Protein AF-G9NEC7-F1 (afdb_monomer_lite)

Secondary structure (DSSP, 8-state):
-HHHHHHHHHHHHHHTTT---EEEEEEEETTTTEEEEEEEEEE-----S--S------EEEEEEEEEEEE-TTT--EEE-

Radius of gyration: 17.07 Å; chains: 1; bounding box: 44×21×44 Å

Organism: Hypocrea atroviridis (strain ATCC 20476 / IMI 206040) (NCBI:txid452589)

Structure (mmCIF, N/CA/C/O backbone):
data_AF-G9NEC7-F1
#
_entry.id   AF-G9NEC7-F1
#
loop_
_atom_site.group_PDB
_atom_site.id
_atom_site.type_symbol
_atom_site.label_atom_id
_atom_site.label_alt_id
_atom_site.label_comp_id
_atom_site.label_asym_id
_atom_site.label_entity_id
_atom_site.label_seq_id
_atom_site.pdbx_PDB_ins_code
_atom_site.Cartn_x
_atom_site.Cartn_y
_atom_site.Cartn_z
_atom_site.occupancy
_atom_site.B_iso_or_equiv
_atom_site.auth_seq_id
_atom_site.auth_comp_id
_atom_site.auth_asym_id
_atom_site.auth_atom_id
_atom_site.pdbx_PDB_model_num
ATOM 1 N N . SER A 1 1 ? -1.079 -11.471 5.095 1.00 87.62 1 SER A N 1
ATOM 2 C CA . SER A 1 1 ? -0.376 -10.604 6.076 1.00 87.62 1 SER A CA 1
ATOM 3 C C . SER A 1 1 ? 0.029 -9.306 5.374 1.00 87.62 1 SER A C 1
ATOM 5 O O . SER A 1 1 ? -0.181 -9.221 4.174 1.00 87.62 1 SER A O 1
ATOM 7 N N . LEU A 1 2 ? 0.577 -8.291 6.065 1.00 93.19 2 LEU A N 1
ATOM 8 C CA . LEU A 1 2 ? 1.067 -7.085 5.361 1.00 93.19 2 LEU A CA 1
ATOM 9 C C . LEU A 1 2 ? 2.224 -7.421 4.407 1.00 93.19 2 LEU A C 1
ATOM 11 O O . LEU A 1 2 ? 2.296 -6.878 3.317 1.00 93.19 2 LEU A O 1
ATOM 15 N N . HIS A 1 3 ? 3.087 -8.357 4.806 1.00 94.81 3 HIS A N 1
ATOM 16 C CA . HIS A 1 3 ? 4.190 -8.831 3.975 1.00 94.81 3 HIS A CA 1
ATOM 17 C C . HIS A 1 3 ? 3.698 -9.411 2.642 1.00 94.81 3 HIS A C 1
ATOM 19 O O . HIS A 1 3 ? 4.112 -8.925 1.603 1.00 94.81 3 HIS A O 1
ATOM 25 N N . ALA A 1 4 ? 2.716 -10.321 2.678 1.00 95.31 4 ALA A N 1
ATOM 26 C CA . ALA A 1 4 ? 2.144 -10.901 1.460 1.00 95.31 4 ALA A CA 1
ATOM 27 C C . ALA A 1 4 ? 1.546 -9.842 0.512 1.00 95.31 4 ALA A C 1
ATOM 29 O O . ALA A 1 4 ? 1.761 -9.907 -0.687 1.00 95.31 4 ALA A O 1
ATOM 30 N N . LEU A 1 5 ? 0.872 -8.812 1.046 1.00 96.31 5 LEU A N 1
ATOM 31 C CA . LEU A 1 5 ? 0.363 -7.709 0.217 1.00 96.31 5 LEU A CA 1
ATOM 32 C C . LEU A 1 5 ? 1.490 -6.894 -0.435 1.00 96.31 5 LEU A C 1
ATOM 34 O O . LEU A 1 5 ? 1.337 -6.405 -1.549 1.00 96.31 5 LEU A O 1
ATOM 38 N N . ARG A 1 6 ? 2.630 -6.738 0.247 1.00 97.06 6 ARG A N 1
ATOM 39 C CA . ARG A 1 6 ? 3.815 -6.090 -0.330 1.00 97.06 6 ARG A CA 1
ATOM 40 C C . ARG A 1 6 ? 4.492 -6.974 -1.384 1.00 97.06 6 ARG A C 1
ATOM 42 O O . ARG A 1 6 ? 5.063 -6.435 -2.327 1.00 97.06 6 ARG A O 1
ATOM 49 N N . ASP A 1 7 ? 4.406 -8.295 -1.267 1.00 96.94 7 ASP A N 1
ATOM 50 C CA . ASP A 1 7 ? 4.861 -9.210 -2.320 1.00 96.94 7 ASP A CA 1
ATOM 51 C C . ASP A 1 7 ? 3.957 -9.106 -3.559 1.00 96.94 7 ASP A C 1
ATOM 53 O O . ASP A 1 7 ? 4.461 -8.911 -4.667 1.00 96.94 7 ASP A O 1
ATOM 57 N N . ASP A 1 8 ? 2.632 -9.102 -3.367 1.00 96.25 8 ASP A N 1
ATOM 58 C CA . ASP A 1 8 ? 1.648 -8.879 -4.437 1.00 96.25 8 ASP A CA 1
ATOM 59 C C . ASP A 1 8 ? 1.854 -7.516 -5.117 1.00 96.25 8 ASP A C 1
ATOM 61 O O . ASP A 1 8 ? 1.756 -7.392 -6.337 1.00 96.25 8 ASP A O 1
ATOM 65 N N . MET A 1 9 ? 2.198 -6.480 -4.344 1.00 96.44 9 MET A N 1
ATOM 66 C CA . MET A 1 9 ? 2.543 -5.166 -4.888 1.00 96.44 9 MET A CA 1
ATOM 67 C C . MET A 1 9 ? 3.725 -5.243 -5.858 1.00 96.44 9 MET A C 1
ATOM 69 O O . MET A 1 9 ? 3.624 -4.712 -6.961 1.00 96.44 9 MET A O 1
ATOM 73 N N . ARG A 1 10 ? 4.818 -5.930 -5.496 1.00 95.44 10 ARG A N 1
ATOM 74 C CA . ARG A 1 10 ? 5.974 -6.106 -6.397 1.00 95.44 10 ARG A CA 1
ATOM 75 C C . ARG A 1 10 ? 5.582 -6.881 -7.651 1.00 95.44 10 ARG A C 1
ATOM 77 O O . ARG A 1 10 ? 6.043 -6.543 -8.739 1.00 95.44 10 ARG A O 1
ATOM 84 N N . TRP A 1 11 ? 4.730 -7.894 -7.490 1.00 95.94 11 TRP A N 1
ATOM 85 C CA . TRP A 1 11 ? 4.212 -8.684 -8.600 1.00 95.94 11 TRP A CA 1
ATOM 86 C C . TRP A 1 11 ? 3.430 -7.828 -9.603 1.00 95.94 11 TRP A C 1
ATOM 88 O O . TRP A 1 11 ? 3.623 -8.000 -10.799 1.00 95.94 11 TRP A O 1
ATOM 98 N N . TRP A 1 12 ? 2.622 -6.856 -9.166 1.00 96.88 12 TRP A N 1
ATOM 99 C CA . TRP A 1 12 ? 1.886 -5.978 -10.089 1.00 96.88 12 TRP A CA 1
ATOM 100 C C . TRP A 1 12 ? 2.794 -5.154 -11.012 1.00 96.88 12 TRP A C 1
ATOM 102 O O . TRP A 1 12 ? 2.470 -4.972 -12.189 1.00 96.88 12 TRP A O 1
ATOM 112 N N . PHE A 1 13 ? 3.944 -4.688 -10.516 1.00 94.25 13 PHE A N 1
ATOM 113 C CA . PHE A 1 13 ? 4.923 -3.980 -11.346 1.00 94.25 13 PHE A CA 1
ATOM 114 C C . PHE A 1 13 ? 5.562 -4.913 -12.381 1.00 94.25 13 PHE A C 1
ATOM 116 O O . PHE A 1 13 ? 5.599 -4.577 -13.562 1.00 94.25 13 PHE A O 1
ATOM 123 N N . SER A 1 14 ? 6.000 -6.111 -11.980 1.00 92.56 14 SER A N 1
ATOM 124 C CA . SER A 1 14 ? 6.653 -7.045 -12.909 1.00 92.56 14 SER A CA 1
ATOM 125 C C . SER A 1 14 ? 5.681 -7.695 -13.898 1.00 92.56 14 SER A C 1
ATOM 127 O O . SER A 1 14 ? 5.988 -7.801 -15.082 1.00 92.56 14 SER A O 1
ATOM 129 N N . ALA A 1 15 ? 4.489 -8.092 -13.449 1.00 96.44 15 ALA A N 1
ATOM 130 C CA . ALA A 1 15 ? 3.481 -8.753 -14.277 1.00 96.44 15 ALA A CA 1
ATOM 131 C C . ALA A 1 15 ? 2.892 -7.834 -15.356 1.00 96.44 15 ALA A C 1
ATOM 133 O O . ALA A 1 15 ? 2.406 -8.319 -16.375 1.00 96.44 15 ALA A O 1
ATOM 134 N N . SER A 1 16 ? 2.941 -6.517 -15.140 1.00 94.31 16 SER A N 1
ATOM 135 C CA . SER A 1 16 ? 2.490 -5.519 -16.112 1.00 94.31 16 SER A CA 1
ATOM 136 C C . SER A 1 16 ? 3.593 -5.028 -17.052 1.00 94.31 16 SER A C 1
ATOM 138 O O . SER A 1 16 ? 3.354 -4.073 -17.786 1.00 94.31 16 SER A O 1
ATOM 140 N N . ASP A 1 17 ? 4.789 -5.632 -17.020 1.00 92.50 17 ASP A N 1
ATOM 141 C CA . ASP A 1 17 ? 5.983 -5.107 -17.700 1.00 92.50 17 ASP A CA 1
ATOM 142 C C . ASP A 1 17 ? 6.190 -3.617 -17.382 1.00 92.50 17 ASP A C 1
ATOM 144 O O . ASP A 1 17 ? 6.337 -2.763 -18.256 1.00 92.50 17 ASP A O 1
ATOM 148 N N . HIS A 1 18 ? 6.089 -3.288 -16.091 1.00 92.25 18 HIS A N 1
ATOM 149 C CA . HIS A 1 18 ? 6.227 -1.935 -15.569 1.00 92.25 18 HIS A CA 1
ATOM 150 C C . HIS A 1 18 ? 5.187 -0.928 -16.109 1.00 92.25 18 HIS A C 1
ATOM 152 O O . HIS A 1 18 ? 5.374 0.278 -15.975 1.00 92.25 18 HIS A O 1
ATOM 158 N N . GLN A 1 19 ? 4.065 -1.350 -16.704 1.00 92.75 19 GLN A N 1
ATOM 159 C CA . GLN A 1 19 ? 3.001 -0.418 -17.122 1.00 92.75 19 GLN A CA 1
ATOM 160 C C . GLN A 1 19 ? 2.211 0.142 -15.933 1.00 92.75 19 GLN A C 1
ATOM 162 O O . GLN A 1 19 ? 1.763 1.290 -15.968 1.00 92.75 19 GLN A O 1
ATOM 167 N N . VAL A 1 20 ? 2.064 -0.638 -14.859 1.00 94.62 20 VAL A N 1
ATOM 168 C CA . VAL A 1 20 ? 1.546 -0.137 -13.581 1.00 94.62 20 VAL A CA 1
ATOM 169 C C . VAL A 1 20 ? 2.601 0.768 -12.954 1.00 94.62 20 VAL A C 1
ATOM 171 O O . VAL A 1 20 ? 3.722 0.339 -12.716 1.00 94.62 20 VAL A O 1
ATOM 174 N N . LYS A 1 21 ? 2.241 2.024 -12.668 1.00 95.12 21 LYS A N 1
ATOM 175 C CA . LYS A 1 21 ? 3.147 3.001 -12.033 1.00 95.12 21 LYS A CA 1
ATOM 176 C C . LYS A 1 21 ? 2.841 3.262 -10.566 1.00 95.12 21 LYS A C 1
ATOM 178 O O . LYS A 1 21 ? 3.709 3.756 -9.858 1.00 95.12 21 LYS A O 1
ATOM 183 N N . ILE A 1 22 ? 1.632 2.925 -10.120 1.00 96.81 22 ILE A N 1
ATOM 184 C CA . ILE A 1 22 ? 1.170 3.129 -8.747 1.00 96.81 22 ILE A CA 1
ATOM 185 C C . ILE A 1 22 ? 0.376 1.900 -8.301 1.00 96.81 22 ILE A C 1
ATOM 187 O O . ILE A 1 22 ? -0.526 1.456 -9.011 1.00 96.81 22 ILE A O 1
ATOM 191 N N . VAL A 1 23 ? 0.671 1.390 -7.106 1.00 97.69 23 VAL A N 1
ATOM 192 C CA . VAL A 1 23 ? -0.110 0.355 -6.418 1.00 97.69 23 VAL A CA 1
ATOM 193 C C . VAL A 1 23 ? -0.550 0.890 -5.059 1.00 97.69 23 VAL A C 1
ATOM 195 O O . VAL A 1 23 ? 0.271 1.361 -4.269 1.00 97.69 23 VAL A O 1
ATOM 198 N N . LEU A 1 24 ? -1.850 0.799 -4.776 1.00 97.94 24 LEU A N 1
ATOM 199 C CA . LEU A 1 24 ? -2.417 1.113 -3.466 1.00 97.94 24 LEU A CA 1
ATOM 200 C C . LEU A 1 24 ? -2.689 -0.183 -2.703 1.00 97.94 24 LEU A C 1
ATOM 202 O O . LEU A 1 24 ? -3.480 -1.013 -3.148 1.00 97.94 24 LEU A O 1
ATOM 206 N N . LEU A 1 25 ? -2.063 -0.342 -1.541 1.00 97.75 25 LEU A N 1
ATOM 207 C CA . LEU A 1 25 ? -2.387 -1.416 -0.607 1.00 97.75 25 LEU A CA 1
ATOM 208 C C . LEU A 1 25 ? -3.296 -0.873 0.483 1.00 97.75 25 LEU A C 1
ATOM 210 O O . LEU A 1 25 ? -2.997 0.161 1.068 1.00 97.75 25 LEU A O 1
ATOM 214 N N . ALA A 1 26 ? -4.365 -1.599 0.796 1.00 96.62 26 ALA A N 1
ATOM 215 C CA . ALA A 1 26 ? -5.218 -1.322 1.942 1.00 96.62 26 ALA A CA 1
ATOM 216 C C . ALA A 1 26 ? -5.322 -2.582 2.799 1.00 96.62 26 ALA A C 1
ATOM 218 O O . ALA A 1 26 ? -5.688 -3.655 2.315 1.00 96.62 26 ALA A O 1
ATOM 219 N N . LYS A 1 27 ? -4.994 -2.463 4.085 1.00 96.06 27 LYS A N 1
ATOM 220 C CA . LYS A 1 27 ? -5.063 -3.569 5.038 1.00 96.06 27 LYS A CA 1
ATOM 221 C C . LYS A 1 27 ? -5.750 -3.118 6.314 1.00 96.06 27 LYS A C 1
ATOM 223 O O . LYS A 1 27 ? -5.330 -2.146 6.928 1.00 96.06 27 LYS A O 1
ATOM 228 N N . PHE A 1 28 ? -6.726 -3.893 6.769 1.00 95.62 28 PHE A N 1
ATOM 229 C CA . PHE A 1 28 ? -7.264 -3.752 8.115 1.00 95.62 28 PHE A CA 1
ATOM 230 C C . PHE A 1 28 ? -6.495 -4.640 9.103 1.00 95.62 28 PHE A C 1
ATOM 232 O O . PHE A 1 28 ? -6.345 -5.848 8.895 1.00 95.62 28 PHE A O 1
ATOM 239 N N . ASP A 1 29 ? -5.980 -4.045 10.175 1.00 93.25 29 ASP A N 1
ATOM 240 C CA . ASP A 1 29 ? -5.416 -4.761 11.311 1.00 93.25 29 ASP A CA 1
ATOM 241 C C . ASP A 1 29 ? -6.484 -4.942 12.393 1.00 93.25 29 ASP A C 1
ATOM 243 O O . ASP A 1 29 ? -6.811 -4.019 13.138 1.00 93.25 29 ASP A O 1
ATOM 247 N N . HIS A 1 30 ? -7.020 -6.158 12.496 1.00 90.44 30 HIS A N 1
ATOM 248 C CA . HIS A 1 30 ? -8.066 -6.485 13.465 1.00 90.44 30 HIS A CA 1
ATOM 249 C C . HIS A 1 30 ? -7.612 -6.371 14.925 1.00 90.44 30 HIS A C 1
ATOM 251 O O . HIS A 1 30 ? -8.455 -6.167 15.796 1.00 90.44 30 HIS A O 1
ATOM 257 N N . ARG A 1 31 ? -6.312 -6.516 15.220 1.00 91.00 31 ARG A N 1
ATOM 258 C CA . ARG A 1 31 ? -5.812 -6.447 16.601 1.00 91.00 31 ARG A CA 1
ATOM 259 C C . ARG A 1 31 ? -5.763 -5.007 17.083 1.00 91.00 31 ARG A C 1
ATOM 261 O O . ARG A 1 31 ? -6.121 -4.741 18.223 1.00 91.00 31 ARG A O 1
ATOM 268 N N . LEU A 1 32 ? -5.320 -4.106 16.211 1.00 90.69 32 LEU A N 1
ATOM 269 C CA . LEU A 1 32 ? -5.200 -2.683 16.523 1.00 90.69 32 LEU A CA 1
ATOM 270 C C . LEU A 1 32 ? -6.463 -1.885 16.171 1.00 90.69 32 LEU A C 1
ATOM 272 O O . LEU A 1 32 ? -6.590 -0.751 16.617 1.00 90.69 32 LEU A O 1
ATOM 276 N N . GLN A 1 33 ? -7.395 -2.469 15.406 1.00 91.94 33 GLN A N 1
ATOM 277 C CA . GLN A 1 33 ? -8.571 -1.789 14.844 1.00 91.94 33 GLN A CA 1
ATOM 278 C C . GLN A 1 33 ? -8.173 -0.581 13.979 1.00 91.94 33 GLN A C 1
ATOM 280 O O . GLN A 1 33 ? -8.728 0.511 14.101 1.00 91.94 33 GLN A O 1
ATOM 285 N N . GLN A 1 34 ? -7.180 -0.783 13.110 1.00 94.94 34 GLN A N 1
ATOM 286 C CA . GLN A 1 34 ? -6.601 0.268 12.269 1.00 94.94 34 GLN A CA 1
ATOM 287 C C . GLN A 1 34 ? -6.613 -0.133 10.800 1.00 94.94 34 GLN A C 1
ATOM 289 O O . GLN A 1 34 ? -6.476 -1.311 10.469 1.00 94.94 34 GLN A O 1
ATOM 294 N N . ILE A 1 35 ? -6.736 0.852 9.914 1.00 96.25 35 ILE A N 1
ATOM 295 C CA . ILE A 1 35 ? -6.548 0.663 8.475 1.00 96.25 35 ILE A CA 1
ATOM 296 C C . ILE A 1 35 ? -5.186 1.243 8.110 1.00 96.25 35 ILE A C 1
ATOM 298 O O . ILE A 1 35 ? -4.918 2.410 8.373 1.00 96.25 35 ILE A O 1
ATOM 302 N N . LEU A 1 36 ? -4.342 0.436 7.482 1.00 97.25 36 LEU A N 1
ATOM 303 C CA . LEU A 1 36 ? -3.102 0.872 6.859 1.00 97.25 36 LEU A CA 1
ATOM 304 C C . LEU A 1 36 ? -3.338 1.021 5.357 1.00 97.25 36 LEU A C 1
ATOM 306 O O . LEU A 1 36 ? -3.814 0.078 4.718 1.00 97.25 36 LEU A O 1
ATOM 310 N N . ILE A 1 37 ? -2.978 2.175 4.805 1.00 97.62 37 ILE A N 1
ATOM 31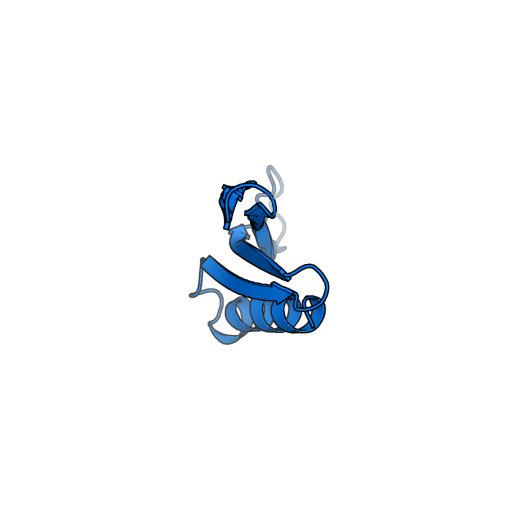1 C CA . ILE A 1 37 ? -2.962 2.427 3.365 1.00 97.62 37 ILE A CA 1
ATOM 312 C C . ILE A 1 37 ? -1.529 2.744 2.947 1.00 97.62 37 ILE A C 1
ATOM 314 O O . ILE A 1 37 ? -0.925 3.666 3.484 1.00 97.62 37 ILE A O 1
ATOM 318 N N . GLU A 1 38 ? -0.990 2.011 1.978 1.00 98.38 38 GLU A N 1
ATOM 319 C CA . GLU A 1 38 ? 0.325 2.288 1.395 1.00 98.38 38 GLU A CA 1
ATOM 320 C C . GLU A 1 38 ? 0.185 2.661 -0.080 1.00 98.38 38 GLU A C 1
ATOM 322 O O . GLU A 1 38 ? -0.484 1.956 -0.836 1.00 98.38 38 GLU A O 1
ATOM 327 N N . ARG A 1 39 ? 0.852 3.741 -0.497 1.00 98.25 39 ARG A N 1
ATOM 328 C CA . ARG A 1 39 ? 1.029 4.117 -1.903 1.00 98.25 39 ARG A CA 1
ATOM 329 C C . ARG A 1 39 ? 2.446 3.771 -2.328 1.00 98.25 39 ARG A C 1
ATOM 331 O O . ARG A 1 39 ? 3.402 4.395 -1.865 1.00 98.25 39 ARG A O 1
ATOM 338 N N . TRP A 1 40 ? 2.555 2.799 -3.219 1.00 98.06 40 TRP A N 1
ATOM 339 C CA . TRP A 1 40 ? 3.805 2.386 -3.837 1.00 98.06 40 TRP A CA 1
ATOM 340 C C . TRP A 1 40 ? 3.871 2.920 -5.255 1.00 98.06 40 TRP A C 1
ATOM 342 O O . TRP A 1 40 ? 2.899 2.786 -5.996 1.00 98.06 40 TRP A O 1
ATOM 352 N N . GLU A 1 41 ? 5.006 3.493 -5.631 1.00 97.00 41 GLU A N 1
ATOM 353 C CA . GLU A 1 41 ? 5.237 4.012 -6.976 1.00 97.00 41 GLU A CA 1
ATOM 354 C C . GLU A 1 41 ? 6.496 3.418 -7.575 1.00 97.00 41 GLU A C 1
ATOM 356 O O . GLU A 1 41 ? 7.439 3.074 -6.865 1.00 97.00 41 GLU A O 1
ATOM 361 N N . GLU A 1 42 ? 6.507 3.291 -8.892 1.00 93.69 42 GLU A N 1
ATOM 362 C CA . GLU A 1 42 ? 7.709 2.908 -9.606 1.00 93.69 42 GLU A CA 1
ATOM 363 C C . GLU A 1 42 ? 8.661 4.096 -9.739 1.00 93.69 42 GLU A C 1
ATOM 365 O O . GLU A 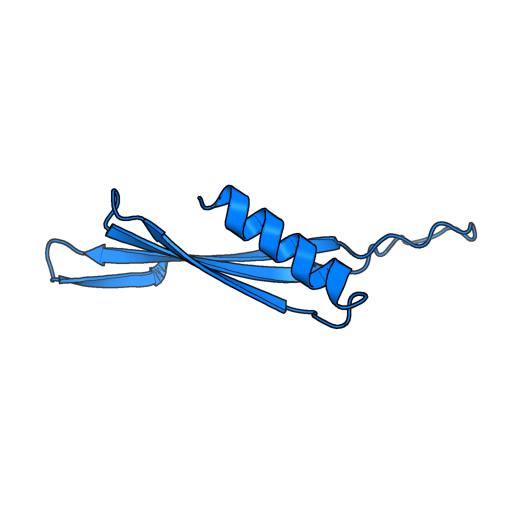1 42 ? 8.322 5.106 -10.355 1.00 93.69 42 GLU A O 1
ATOM 370 N N . GLU A 1 43 ? 9.886 3.936 -9.246 1.00 89.88 43 GLU A N 1
ATOM 371 C CA . GLU A 1 43 ? 10.963 4.882 -9.507 1.00 89.88 43 GLU A CA 1
ATOM 372 C C . GLU A 1 43 ? 12.011 4.269 -10.436 1.00 89.88 43 GLU A C 1
ATOM 374 O O . GLU A 1 43 ? 12.512 3.159 -10.217 1.00 89.88 43 GLU A O 1
ATOM 379 N N . ALA A 1 44 ? 12.372 5.024 -11.476 1.00 81.44 44 ALA A N 1
ATOM 380 C CA . ALA A 1 44 ? 13.491 4.686 -12.338 1.00 81.44 44 ALA A CA 1
ATOM 381 C C . ALA A 1 44 ? 14.805 4.912 -11.581 1.00 81.44 44 ALA A C 1
ATOM 383 O O . ALA A 1 44 ? 15.051 5.990 -11.030 1.00 81.44 44 ALA A O 1
ATOM 384 N N . ALA A 1 45 ? 15.689 3.916 -11.598 1.00 67.88 45 ALA A N 1
ATOM 385 C CA . ALA A 1 45 ? 17.037 4.055 -11.066 1.00 67.88 45 ALA A CA 1
ATOM 386 C C . ALA A 1 45 ? 17.815 5.099 -11.889 1.00 67.88 45 ALA A C 1
ATOM 388 O O . ALA A 1 45 ? 18.380 4.811 -12.944 1.00 67.88 45 ALA A O 1
ATOM 389 N N . THR A 1 46 ? 17.834 6.341 -11.410 1.00 57.72 46 THR A N 1
ATOM 390 C CA . THR A 1 46 ? 18.543 7.439 -12.068 1.00 57.72 46 THR A CA 1
ATOM 391 C C . THR A 1 46 ? 20.009 7.366 -11.651 1.00 57.72 46 THR A C 1
ATOM 393 O O . THR A 1 46 ? 20.335 7.659 -10.503 1.00 57.72 46 THR A O 1
ATOM 396 N N . ARG A 1 47 ? 20.914 6.955 -12.551 1.00 54.44 47 ARG A N 1
ATOM 397 C CA . ARG A 1 47 ? 22.365 6.997 -12.297 1.00 54.44 47 ARG A CA 1
ATOM 398 C C . ARG A 1 47 ? 23.002 8.151 -13.082 1.00 54.44 47 ARG A C 1
ATOM 400 O O . ARG A 1 47 ? 23.104 8.055 -14.304 1.00 54.44 47 ARG A O 1
ATOM 407 N N . PRO A 1 48 ? 23.456 9.233 -12.424 1.00 46.94 48 PRO A N 1
ATOM 408 C CA . PRO A 1 48 ? 24.228 10.274 -13.088 1.00 46.94 48 PRO A CA 1
ATOM 409 C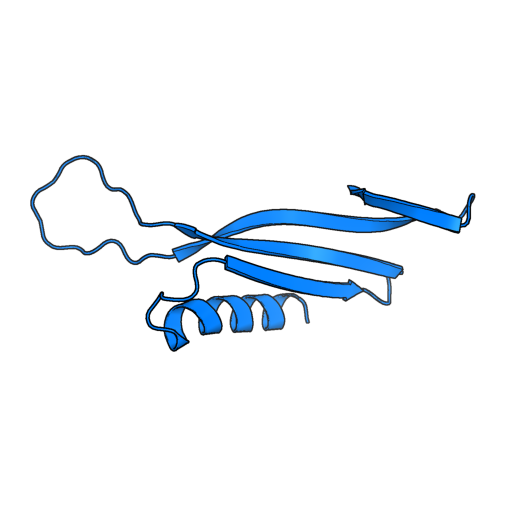 C . PRO A 1 48 ? 25.627 9.752 -13.432 1.00 46.94 48 PRO A C 1
ATOM 411 O O . PRO A 1 48 ? 26.369 9.334 -12.547 1.00 46.94 48 PRO A O 1
ATOM 414 N N . GLY A 1 49 ? 25.983 9.800 -14.717 1.00 55.91 49 GLY A N 1
ATOM 415 C CA . GLY A 1 49 ? 27.357 9.648 -15.198 1.00 55.91 49 GLY A CA 1
ATOM 416 C C . GLY A 1 49 ? 27.895 8.215 -15.220 1.00 55.91 49 GLY A C 1
ATOM 417 O O . GLY A 1 49 ? 28.587 7.804 -14.299 1.00 55.91 49 GLY A O 1
ATOM 418 N N . ALA A 1 50 ? 27.639 7.477 -16.301 1.00 47.03 50 ALA A N 1
ATOM 419 C CA . ALA A 1 50 ? 28.614 6.575 -16.929 1.00 47.03 50 ALA A CA 1
ATOM 420 C C . ALA A 1 50 ? 27.972 5.858 -18.121 1.00 47.03 50 ALA A C 1
ATOM 422 O O . ALA A 1 50 ? 26.962 5.169 -17.989 1.00 47.03 50 ALA A O 1
ATOM 423 N N . THR A 1 51 ? 28.607 5.977 -19.282 1.00 49.16 51 THR A N 1
ATOM 424 C CA . THR A 1 51 ? 28.337 5.188 -20.483 1.00 49.16 51 THR A CA 1
ATOM 425 C C . THR A 1 51 ? 28.765 3.736 -20.244 1.00 49.16 51 THR A C 1
ATOM 427 O O . THR A 1 51 ? 29.847 3.331 -20.654 1.00 49.16 51 THR A O 1
ATOM 430 N N . THR A 1 52 ? 27.971 2.933 -19.532 1.00 41.97 52 THR A N 1
ATOM 431 C CA . THR A 1 52 ? 28.098 1.466 -19.556 1.00 41.97 52 THR A CA 1
ATOM 432 C C . THR A 1 52 ? 26.759 0.819 -19.201 1.00 41.97 52 THR A C 1
ATOM 434 O O . THR A 1 52 ? 26.194 1.056 -18.138 1.00 41.97 52 THR A O 1
ATOM 437 N N . THR A 1 53 ? 26.259 0.015 -20.135 1.00 46.25 53 THR A N 1
ATOM 438 C CA . THR A 1 53 ? 25.017 -0.772 -20.166 1.00 46.25 53 THR A CA 1
ATOM 439 C C . THR A 1 53 ? 24.710 -1.551 -18.882 1.00 46.25 53 THR A C 1
ATOM 441 O O . THR A 1 53 ? 24.903 -2.762 -18.807 1.00 46.25 53 THR A O 1
ATOM 444 N N . THR A 1 54 ? 24.157 -0.872 -17.885 1.00 46.16 54 THR A N 1
ATOM 445 C CA . THR A 1 54 ? 23.295 -1.492 -16.877 1.00 46.16 54 THR A CA 1
ATOM 446 C C . THR A 1 54 ? 22.018 -0.671 -16.837 1.00 46.16 54 THR A C 1
ATOM 448 O O . THR A 1 54 ? 21.998 0.439 -16.315 1.00 46.16 54 THR A O 1
ATOM 451 N N . PHE A 1 55 ? 20.967 -1.184 -17.480 1.00 49.16 55 PHE A N 1
ATOM 452 C CA . PHE A 1 55 ? 19.611 -0.688 -17.282 1.00 49.16 55 PHE A CA 1
ATOM 453 C C . PHE A 1 55 ? 19.339 -0.771 -15.781 1.00 49.16 55 PHE A C 1
ATOM 455 O O . PHE A 1 55 ? 19.265 -1.867 -15.227 1.00 49.16 55 PHE A O 1
ATOM 462 N N . GLY A 1 56 ? 19.295 0.370 -15.099 1.00 56.91 56 GLY A N 1
ATOM 463 C CA . GLY A 1 56 ? 18.865 0.390 -13.713 1.00 56.91 56 GLY A CA 1
ATOM 464 C C . GLY A 1 56 ? 17.431 -0.127 -13.678 1.00 56.91 56 GLY A C 1
ATOM 465 O O . GLY A 1 56 ? 16.562 0.469 -14.309 1.00 56.91 56 GLY A O 1
ATOM 466 N N . ALA A 1 57 ? 17.201 -1.266 -13.025 1.00 71.06 57 ALA A N 1
ATOM 467 C CA . ALA A 1 57 ? 15.865 -1.836 -12.936 1.00 71.06 57 ALA A CA 1
ATOM 468 C C . ALA A 1 57 ? 14.969 -0.861 -12.166 1.00 71.06 57 ALA A C 1
ATOM 470 O O . ALA A 1 57 ? 15.316 -0.449 -11.055 1.00 71.06 57 ALA A O 1
ATOM 471 N N . SER A 1 58 ? 13.842 -0.476 -12.765 1.00 83.56 58 SER A N 1
ATOM 472 C CA . SER A 1 58 ? 12.803 0.263 -12.058 1.00 83.56 58 SER A CA 1
ATOM 473 C C . SER A 1 58 ? 12.353 -0.547 -10.847 1.00 83.56 58 SER A C 1
ATOM 475 O O . SER A 1 58 ? 12.171 -1.764 -10.940 1.00 83.56 58 SER A O 1
ATOM 477 N N . GLN A 1 59 ? 12.197 0.115 -9.703 1.00 90.25 59 GLN A N 1
ATOM 478 C CA . GLN A 1 59 ? 11.839 -0.555 -8.456 1.00 90.25 59 GLN A CA 1
ATOM 479 C C . GLN A 1 59 ? 10.662 0.140 -7.773 1.00 90.25 59 GLN A C 1
ATOM 481 O O . GLN A 1 59 ? 10.539 1.363 -7.852 1.00 90.25 59 GLN A O 1
ATOM 486 N N . PRO A 1 60 ? 9.807 -0.623 -7.075 1.00 94.25 60 PRO A N 1
ATOM 487 C CA . PRO A 1 60 ? 8.742 -0.042 -6.284 1.00 94.25 60 PRO A CA 1
ATOM 488 C C . PRO A 1 60 ? 9.301 0.632 -5.030 1.00 94.25 60 PRO A C 1
ATOM 490 O O . PRO A 1 60 ? 10.037 0.022 -4.249 1.00 94.25 60 PRO A O 1
ATOM 493 N N . VAL A 1 61 ? 8.889 1.874 -4.812 1.00 95.19 61 VAL A N 1
ATOM 494 C CA . VAL A 1 61 ? 9.243 2.711 -3.666 1.00 95.19 61 VAL A CA 1
ATOM 495 C C . VAL A 1 61 ? 7.967 3.092 -2.923 1.00 95.19 61 VAL A C 1
ATOM 497 O O . VAL A 1 61 ? 6.967 3.481 -3.524 1.00 95.19 61 VAL A O 1
ATOM 500 N N . LEU A 1 62 ? 7.983 2.958 -1.597 1.00 97.06 62 LEU A N 1
ATOM 501 C CA . LEU A 1 62 ? 6.880 3.391 -0.745 1.00 97.06 62 LEU A CA 1
ATOM 502 C C . LEU A 1 62 ? 6.906 4.916 -0.649 1.00 97.06 62 LEU A C 1
ATOM 504 O O . LEU A 1 62 ? 7.764 5.474 0.029 1.00 97.06 62 LEU A O 1
ATOM 508 N N . GLN A 1 63 ? 5.951 5.578 -1.291 1.00 97.50 63 GLN A N 1
ATOM 509 C CA . GLN A 1 63 ? 5.846 7.037 -1.264 1.00 97.50 63 GLN A CA 1
ATOM 510 C C . GLN A 1 63 ? 5.059 7.545 -0.066 1.00 97.50 63 GLN A C 1
ATOM 512 O O . GLN A 1 63 ? 5.274 8.656 0.412 1.00 97.50 63 GLN A O 1
ATOM 517 N N . GLN A 1 64 ? 4.075 6.767 0.379 1.00 97.31 64 GLN A N 1
ATOM 518 C CA . GLN A 1 64 ? 3.207 7.182 1.467 1.00 97.31 64 GLN A CA 1
ATOM 519 C C . GLN A 1 64 ? 2.672 5.979 2.224 1.00 97.31 64 GLN A C 1
ATOM 521 O O . GLN A 1 64 ? 2.284 4.980 1.624 1.00 97.31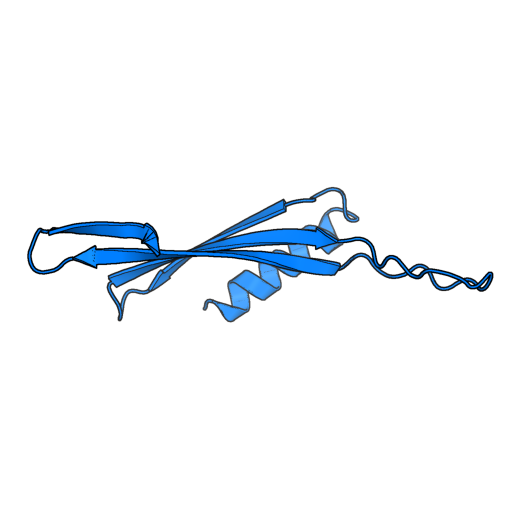 64 GLN A O 1
ATOM 526 N N . SER A 1 65 ? 2.604 6.121 3.541 1.00 97.62 65 SER A N 1
ATOM 527 C CA . SER A 1 65 ? 1.951 5.188 4.445 1.00 97.62 65 SER A CA 1
ATOM 528 C C . SER A 1 65 ? 1.027 5.996 5.340 1.00 97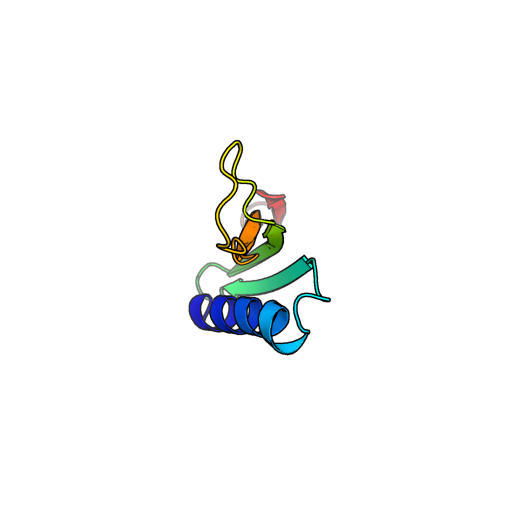.62 65 SER A C 1
ATOM 530 O O . SER A 1 65 ? 1.502 6.847 6.083 1.00 97.62 65 SER A O 1
ATOM 532 N N . ILE A 1 66 ? -0.271 5.740 5.248 1.00 97.50 66 ILE A N 1
ATOM 533 C CA . ILE A 1 66 ? -1.304 6.378 6.059 1.00 97.50 66 ILE A CA 1
ATOM 534 C C . ILE A 1 66 ? -1.845 5.346 7.033 1.00 97.50 66 ILE A C 1
ATOM 536 O O . ILE A 1 66 ? -2.230 4.249 6.620 1.00 97.50 66 ILE A O 1
ATOM 540 N N . THR A 1 67 ? -1.944 5.716 8.305 1.00 97.38 67 THR A N 1
ATOM 541 C CA . THR A 1 67 ? -2.647 4.900 9.297 1.00 97.38 67 THR A CA 1
ATOM 542 C C . THR A 1 67 ? -3.919 5.606 9.733 1.00 97.38 67 THR A C 1
ATOM 544 O O . THR A 1 67 ? -3.889 6.703 10.284 1.00 97.38 67 THR A O 1
ATOM 547 N N . ILE A 1 68 ? -5.055 4.954 9.505 1.00 96.12 68 ILE A N 1
ATOM 548 C CA . ILE A 1 68 ? -6.355 5.401 9.991 1.00 96.12 68 ILE A CA 1
ATOM 549 C C . ILE A 1 68 ? -6.652 4.653 11.282 1.00 96.12 68 ILE A C 1
ATOM 551 O O . ILE A 1 68 ? -6.714 3.421 11.309 1.00 96.12 68 ILE A O 1
ATOM 555 N N . THR A 1 69 ? -6.855 5.409 12.352 1.00 95.81 69 THR A N 1
ATOM 556 C CA . THR A 1 69 ? -7.119 4.877 13.690 1.00 95.81 69 THR A CA 1
ATOM 557 C C . THR A 1 69 ? -8.460 5.376 14.193 1.00 95.81 69 THR A C 1
ATOM 559 O O . THR A 1 69 ? -8.854 6.508 13.915 1.00 95.81 69 THR A O 1
ATOM 562 N N . ARG A 1 70 ? -9.190 4.529 14.920 1.00 89.19 70 ARG A N 1
ATOM 563 C CA . ARG A 1 70 ? -10.405 4.960 15.608 1.00 89.19 70 ARG A CA 1
ATOM 564 C C . ARG A 1 70 ? -10.026 5.573 16.951 1.00 89.19 70 ARG A C 1
ATOM 566 O O . ARG A 1 70 ? -9.433 4.895 17.787 1.00 89.19 70 ARG A O 1
ATOM 573 N N . ASP A 1 71 ? -10.422 6.816 17.179 1.00 87.06 71 ASP A N 1
ATOM 574 C CA . ASP A 1 71 ? -10.364 7.427 18.500 1.00 87.06 71 ASP A CA 1
ATOM 575 C C . ASP A 1 71 ? -11.444 6.792 19.387 1.00 87.06 71 ASP A C 1
ATOM 577 O O . ASP A 1 71 ? -12.645 6.871 19.111 1.00 87.06 71 ASP A O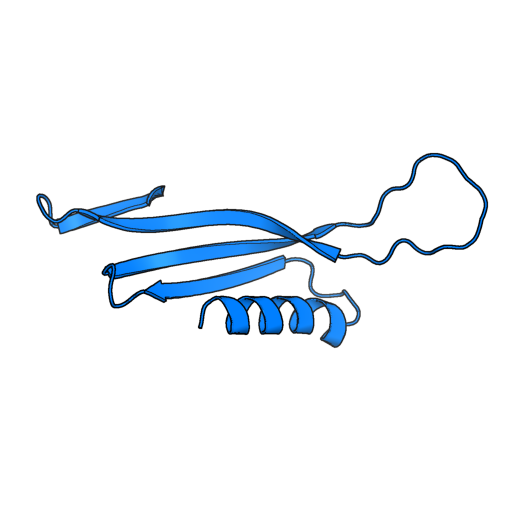 1
ATOM 581 N N . SER A 1 72 ? -11.021 6.130 20.462 1.00 84.31 72 SER A N 1
ATOM 582 C CA . SER A 1 72 ? -11.931 5.481 21.403 1.00 84.31 72 SER A CA 1
ATOM 583 C C . SER A 1 72 ? -12.774 6.465 22.214 1.00 84.31 72 SER A C 1
ATOM 585 O O . SER A 1 72 ? -13.860 6.086 22.643 1.00 84.31 72 SER A O 1
ATOM 587 N N . ALA A 1 73 ? -12.303 7.698 22.425 1.00 87.19 73 ALA A N 1
ATOM 588 C CA . ALA A 1 73 ? -12.991 8.699 23.236 1.00 87.19 73 ALA A CA 1
ATOM 589 C C . ALA A 1 73 ? -14.132 9.378 22.469 1.00 87.19 73 ALA A C 1
ATOM 591 O O . ALA A 1 73 ? -15.213 9.585 23.016 1.00 87.19 73 ALA A O 1
ATOM 592 N N . THR A 1 74 ? -13.904 9.703 21.196 1.00 88.94 74 THR A N 1
ATOM 593 C CA . THR A 1 74 ? -14.883 10.424 20.364 1.00 88.94 74 THR A CA 1
ATOM 594 C C . THR A 1 74 ? -15.616 9.525 19.371 1.00 88.94 74 THR A C 1
ATOM 596 O O . THR A 1 74 ? -16.642 9.915 18.821 1.00 88.94 74 THR A O 1
ATOM 599 N N . GLY A 1 75 ? -15.099 8.320 19.111 1.00 84.38 75 GLY A N 1
ATOM 600 C CA . GLY A 1 75 ? -15.593 7.433 18.059 1.00 84.38 75 GLY A CA 1
ATOM 601 C C . GLY A 1 75 ? -15.264 7.899 16.637 1.00 84.38 75 GLY A C 1
ATOM 602 O O . GLY A 1 75 ? -15.714 7.258 15.687 1.00 84.38 75 GLY A O 1
ATOM 603 N N . SER A 1 76 ? -14.498 8.985 16.492 1.00 89.12 76 SER A N 1
ATOM 604 C CA . SER A 1 76 ? -14.040 9.517 15.207 1.00 89.12 76 SER A CA 1
ATOM 605 C C . SER A 1 76 ? -12.864 8.714 14.639 1.00 89.12 76 SER A C 1
ATOM 607 O O . SER A 1 76 ? -12.248 7.910 15.340 1.00 89.12 76 SER A O 1
ATOM 609 N N . TYR A 1 77 ? -12.547 8.928 13.361 1.00 89.12 77 TYR A N 1
ATOM 610 C CA . TYR A 1 77 ? -11.367 8.352 12.718 1.00 89.12 77 TYR A CA 1
ATOM 611 C C . TYR A 1 77 ? -10.320 9.436 12.487 1.00 89.12 77 TYR A C 1
ATOM 613 O O . TYR A 1 77 ? -10.634 10.500 11.955 1.00 89.12 77 TYR A O 1
ATOM 621 N N . GLN A 1 78 ? -9.086 9.146 12.882 1.00 89.38 78 GLN A N 1
ATOM 622 C CA . GLN A 1 78 ? -7.937 10.034 12.752 1.00 89.38 78 GLN A CA 1
ATOM 623 C C . GLN A 1 78 ? -6.961 9.464 11.729 1.00 89.38 78 GLN A C 1
ATOM 625 O O . GLN A 1 78 ? -6.774 8.247 11.658 1.00 89.38 78 GLN A O 1
ATOM 630 N N . VAL A 1 79 ? -6.354 10.354 10.950 1.00 89.69 79 VAL A N 1
ATOM 631 C CA . VAL A 1 79 ? -5.423 10.032 9.866 1.00 89.69 79 VAL A CA 1
ATOM 632 C C . VAL A 1 79 ? -4.039 10.527 10.270 1.00 89.69 79 VAL A C 1
ATOM 634 O O . VAL A 1 79 ? -3.887 11.709 10.575 1.00 89.69 79 VAL A O 1
ATOM 637 N N . ALA A 1 80 ? -3.060 9.624 10.285 1.00 80.06 80 ALA A N 1
ATOM 638 C CA . ALA A 1 80 ? -1.658 9.907 10.590 1.00 80.06 80 ALA A CA 1
ATOM 639 C C . ALA A 1 80 ? -0.742 9.444 9.455 1.00 80.06 80 ALA A C 1
ATOM 641 O O . ALA A 1 80 ? -1.075 8.414 8.813 1.00 80.06 80 ALA A O 1
#

Foldseek 3Di:
DVVVQVVVVQVVCVVVVNPDFWDWDWDQDPVQRKIKIWIWGWDAPDDPDDPDDDRRDTGIDTPDIWIWHQDPVPRDIDID

Sequence (80 aa):
SLHALRDDMRWWFSASDHQVKIVLLAKFDHRLQQILIERWEEEAATRPGATTTTFGASQPVLQQSITITRDSATGSYQVA

pLDDT: mean 86.93, std 15.78, range [41.97, 98.38]